Protein AF-A0A7V9KHE3-F1 (afdb_monomer_lite)

Secondary structure (DSSP, 8-state):
-HHHHHHHHHHHHHHHHHHHHHHHHHHHHHHHHHHHHTTTSPPPHHHHHHHHHHHHHHHHHHHHHHHHHS------SSPHHHHHHHHHHS-HHHHHHHHHHHHHHHHHHHHHHHHHHHHHHHHHHHHHHHHHHHHHHHHHGGGS--

pLDDT: mean 77.96, std 8.37, range [53.69, 90.38]

Sequence (146 aa):
MLDAQFHDIEVIDARSSTLFTIGSTILPVTAGLLTRSNGGQGVSTLATIALFLGFILYLLLAMFFVWSYRISKWDSRPDLTQWREVTVNRTTDELHRWLGDAYAEAYSNNEPILERKAGKVGAAVWCLAGEAACLTVAVIAPFWPT

Foldseek 3Di:
DVVVLVVLLVVLLVLLVVLLVCLVPLLVVLVVVQVVVCVPPDQPPLLVVLSVLLVVLNVLSVVLSVVLPPDDDQDDPDDPVVVVVDVVPDDPVVNVVVRVVRVVVSCVVCVVVSVVSVVSSVVSVVSSVSSVVSSVSSNCVVVDDD

Radius of gyration: 24.1 Å; chains: 1; bounding box: 50×23×76 Å

Structure (mmCIF, N/CA/C/O backbone):
data_AF-A0A7V9KHE3-F1
#
_entry.id   AF-A0A7V9KHE3-F1
#
loop_
_atom_site.group_PDB
_atom_site.id
_atom_site.type_symbol
_atom_site.label_atom_id
_atom_site.label_alt_id
_atom_site.label_comp_id
_atom_site.label_asym_id
_atom_site.label_entity_id
_atom_site.label_seq_id
_atom_site.pdbx_PDB_ins_code
_atom_site.Cartn_x
_atom_site.Cartn_y
_atom_site.Cartn_z
_atom_site.occupancy
_atom_site.B_iso_or_equiv
_atom_site.auth_seq_id
_atom_site.auth_comp_id
_atom_site.auth_asym_id
_atom_site.auth_atom_id
_atom_site.pdbx_PDB_model_num
ATOM 1 N N . MET A 1 1 ? 19.068 1.741 -14.637 1.00 60.50 1 MET A N 1
ATOM 2 C CA . MET A 1 1 ? 18.201 2.865 -14.202 1.00 60.50 1 MET A CA 1
ATOM 3 C C . MET A 1 1 ? 16.730 2.501 -14.348 1.00 60.50 1 MET A C 1
ATOM 5 O O . MET A 1 1 ? 16.028 2.573 -13.353 1.00 60.50 1 MET A O 1
ATOM 9 N N . LEU A 1 2 ? 16.281 2.013 -15.511 1.00 65.00 2 LEU A N 1
ATOM 10 C CA . LEU A 1 2 ? 14.918 1.483 -15.678 1.00 65.00 2 LEU A CA 1
ATOM 11 C C . LEU A 1 2 ? 14.643 0.251 -14.784 1.00 65.00 2 LEU A C 1
ATOM 13 O O . LEU A 1 2 ? 13.606 0.186 -14.138 1.00 65.00 2 LEU A O 1
ATOM 17 N N . ASP A 1 3 ? 15.614 -0.661 -14.647 1.00 68.19 3 ASP A N 1
ATOM 18 C CA . ASP A 1 3 ? 15.506 -1.816 -13.732 1.00 68.19 3 ASP A CA 1
ATOM 19 C C . ASP A 1 3 ? 15.292 -1.409 -12.267 1.00 68.19 3 ASP A C 1
ATOM 21 O O . ASP A 1 3 ? 14.591 -2.093 -11.529 1.00 68.19 3 ASP A O 1
ATOM 25 N N . ALA A 1 4 ? 15.858 -0.270 -11.847 1.00 71.25 4 ALA A N 1
ATOM 26 C CA . ALA A 1 4 ? 15.644 0.257 -10.502 1.00 71.25 4 ALA A CA 1
ATOM 27 C C . ALA A 1 4 ? 14.197 0.742 -10.324 1.00 71.25 4 ALA A C 1
ATOM 29 O O . ALA A 1 4 ? 13.590 0.452 -9.302 1.00 71.25 4 ALA A O 1
ATOM 30 N N . GLN A 1 5 ? 13.607 1.379 -11.345 1.00 67.81 5 GLN A N 1
ATOM 31 C CA . GLN A 1 5 ? 12.190 1.757 -11.317 1.00 67.81 5 GLN A CA 1
ATOM 32 C C . GLN A 1 5 ? 11.275 0.525 -11.258 1.00 67.81 5 GLN A C 1
ATOM 34 O O . GLN A 1 5 ? 10.307 0.528 -10.504 1.00 67.81 5 GLN A O 1
ATOM 39 N N . PHE A 1 6 ? 11.585 -0.545 -12.000 1.00 72.31 6 PHE A N 1
ATOM 40 C CA . PHE A 1 6 ? 10.833 -1.803 -11.906 1.00 72.31 6 PHE A CA 1
ATOM 41 C C . PHE A 1 6 ? 10.951 -2.446 -10.522 1.00 72.31 6 PHE A C 1
ATOM 43 O O . PHE A 1 6 ? 9.939 -2.859 -9.956 1.00 72.31 6 PHE A O 1
ATOM 50 N N . HIS A 1 7 ? 12.151 -2.459 -9.943 1.00 76.19 7 HIS A N 1
ATOM 51 C CA . HIS A 1 7 ? 12.354 -2.942 -8.581 1.00 76.19 7 HIS A CA 1
ATOM 52 C C . HIS A 1 7 ? 11.571 -2.113 -7.549 1.00 76.19 7 HIS A C 1
ATOM 54 O O . HIS A 1 7 ? 10.890 -2.672 -6.691 1.00 76.19 7 HIS A O 1
ATOM 60 N N . ASP A 1 8 ? 11.594 -0.784 -7.659 1.00 75.62 8 ASP A N 1
ATOM 61 C CA . ASP A 1 8 ? 10.846 0.102 -6.765 1.00 75.62 8 ASP A CA 1
ATOM 62 C C . ASP A 1 8 ? 9.333 -0.141 -6.860 1.00 75.62 8 ASP A C 1
ATOM 64 O O . ASP A 1 8 ? 8.636 -0.128 -5.844 1.00 75.62 8 ASP A O 1
ATOM 68 N N . ILE A 1 9 ? 8.812 -0.430 -8.056 1.00 75.62 9 ILE A N 1
ATOM 69 C CA . ILE A 1 9 ? 7.404 -0.799 -8.258 1.00 75.62 9 ILE A CA 1
ATOM 70 C C . ILE A 1 9 ? 7.062 -2.083 -7.499 1.00 75.62 9 ILE A C 1
ATOM 72 O O . ILE A 1 9 ? 6.059 -2.103 -6.781 1.00 75.62 9 ILE A O 1
ATOM 76 N N . GLU A 1 10 ? 7.884 -3.126 -7.630 1.00 79.31 10 GLU A N 1
ATOM 77 C CA . GLU A 1 10 ? 7.686 -4.396 -6.924 1.00 79.31 10 GLU A CA 1
ATOM 78 C C . GLU A 1 10 ? 7.716 -4.200 -5.405 1.00 79.31 10 GLU A C 1
ATOM 80 O O . GLU A 1 10 ? 6.859 -4.721 -4.689 1.00 79.31 10 GLU A O 1
ATOM 85 N N . VAL A 1 11 ? 8.654 -3.389 -4.904 1.00 81.88 11 VAL A N 1
ATOM 86 C CA . VAL A 1 11 ? 8.753 -3.057 -3.477 1.00 81.88 11 VAL A CA 1
ATOM 87 C C . VAL A 1 11 ? 7.512 -2.298 -2.999 1.00 81.88 11 VAL A C 1
ATOM 89 O O . VAL A 1 11 ? 6.984 -2.595 -1.923 1.00 81.88 11 VAL A O 1
ATOM 92 N N . ILE A 1 12 ? 7.018 -1.335 -3.779 1.00 79.06 12 ILE A N 1
ATOM 93 C CA . ILE A 1 12 ? 5.797 -0.576 -3.475 1.00 79.06 12 ILE A CA 1
ATOM 94 C C . ILE A 1 12 ? 4.578 -1.509 -3.436 1.00 79.06 12 ILE A C 1
ATOM 96 O O . ILE A 1 12 ? 3.773 -1.424 -2.503 1.00 79.06 12 ILE A O 1
ATOM 100 N N . ASP A 1 13 ? 4.456 -2.433 -4.391 1.00 80.50 13 ASP A N 1
ATOM 101 C CA . ASP A 1 13 ? 3.349 -3.391 -4.433 1.00 80.50 13 ASP A CA 1
ATOM 102 C C . ASP A 1 13 ? 3.407 -4.384 -3.271 1.00 80.50 13 ASP A C 1
ATOM 104 O O . ASP A 1 13 ? 2.399 -4.569 -2.580 1.00 80.50 13 ASP A O 1
ATOM 108 N N . ALA A 1 14 ? 4.586 -4.931 -2.968 1.00 81.44 14 ALA A N 1
ATOM 109 C CA . ALA A 1 14 ? 4.796 -5.815 -1.824 1.00 81.44 14 ALA A CA 1
ATOM 110 C C . ALA A 1 14 ? 4.452 -5.124 -0.494 1.00 81.44 14 ALA A C 1
ATOM 112 O O . ALA A 1 14 ? 3.764 -5.702 0.356 1.00 81.44 14 ALA A O 1
ATOM 113 N N . ARG A 1 15 ? 4.859 -3.858 -0.320 1.00 80.94 15 ARG A N 1
ATOM 114 C CA . ARG A 1 15 ? 4.496 -3.055 0.858 1.00 80.94 15 ARG A CA 1
ATOM 115 C C . ARG A 1 15 ? 2.993 -2.827 0.938 1.00 80.94 15 ARG A C 1
ATOM 117 O O . ARG A 1 15 ? 2.416 -3.045 1.999 1.00 80.94 15 ARG A O 1
ATOM 124 N N . SER A 1 16 ? 2.349 -2.447 -0.165 1.00 80.75 16 SER A N 1
ATOM 125 C CA . SER A 1 16 ? 0.898 -2.226 -0.189 1.00 80.75 16 SER A CA 1
ATOM 126 C C . SER A 1 16 ? 0.116 -3.494 0.184 1.00 80.75 16 SER A C 1
ATOM 128 O O . SER A 1 16 ? -0.796 -3.434 1.008 1.00 80.75 16 SER A O 1
ATOM 130 N N . SER A 1 17 ? 0.537 -4.655 -0.332 1.00 82.81 17 SER A N 1
ATOM 131 C CA . SER A 1 17 ? -0.051 -5.962 -0.022 1.00 82.81 17 SER A CA 1
ATOM 132 C C . SER A 1 17 ? 0.134 -6.337 1.446 1.00 82.81 17 SER A C 1
ATOM 134 O O . SER A 1 17 ? -0.790 -6.842 2.086 1.00 82.81 17 SER A O 1
ATOM 136 N N . THR A 1 18 ? 1.314 -6.061 2.003 1.00 84.62 18 THR A N 1
ATOM 137 C CA . THR A 1 18 ? 1.613 -6.322 3.417 1.00 84.62 18 THR A CA 1
ATOM 138 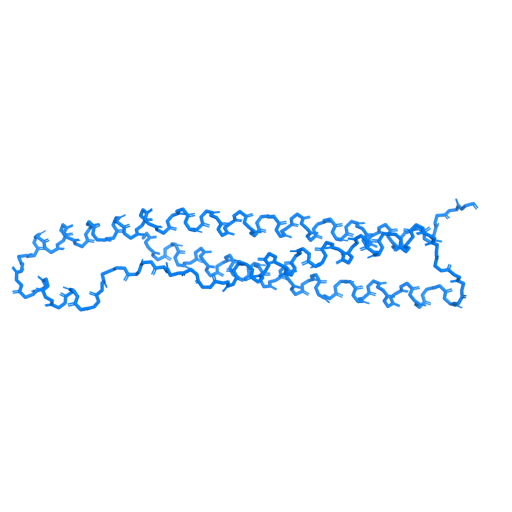C C . THR A 1 18 ? 0.730 -5.471 4.328 1.00 84.62 18 THR A C 1
ATOM 140 O O . THR A 1 18 ? 0.094 -6.003 5.235 1.00 84.62 18 THR A O 1
ATOM 143 N N . LEU A 1 19 ? 0.629 -4.164 4.059 1.00 81.88 19 LEU A N 1
ATOM 144 C CA . LEU A 1 19 ? -0.206 -3.242 4.837 1.00 81.88 19 LEU A CA 1
ATOM 145 C C . LEU A 1 19 ? -1.681 -3.650 4.796 1.00 81.88 19 LEU A C 1
ATOM 147 O O . LEU A 1 19 ? -2.335 -3.692 5.835 1.00 81.88 19 LEU A O 1
ATOM 151 N N . PHE A 1 20 ? -2.189 -4.007 3.613 1.00 83.25 20 PHE A N 1
ATOM 152 C CA . PHE A 1 20 ? -3.563 -4.476 3.459 1.00 83.25 20 PHE A CA 1
ATOM 153 C C . PHE A 1 20 ? -3.820 -5.776 4.232 1.00 83.25 20 PHE A C 1
ATOM 155 O O . PHE A 1 20 ? -4.832 -5.899 4.920 1.00 83.25 20 PHE A O 1
ATOM 162 N N . THR A 1 21 ? -2.880 -6.723 4.182 1.00 86.62 21 THR A N 1
ATOM 163 C CA . THR A 1 21 ? -2.974 -7.986 4.931 1.00 86.62 21 THR A CA 1
ATOM 164 C C . THR A 1 21 ? -3.057 -7.727 6.436 1.00 86.62 21 THR A C 1
ATOM 166 O O . THR A 1 21 ? -3.945 -8.270 7.097 1.00 86.62 21 THR A O 1
ATOM 169 N N . ILE A 1 22 ? -2.200 -6.849 6.968 1.00 84.75 22 ILE A N 1
ATOM 170 C CA . ILE A 1 22 ? -2.204 -6.462 8.387 1.00 84.75 22 ILE A CA 1
ATOM 171 C C . ILE A 1 22 ? -3.535 -5.797 8.768 1.00 84.75 22 ILE A C 1
ATOM 173 O O . ILE A 1 22 ? -4.178 -6.237 9.720 1.00 84.75 22 ILE A O 1
ATOM 177 N N . GLY A 1 23 ? -3.992 -4.798 8.004 1.00 80.88 23 GLY A N 1
ATOM 178 C CA . GLY A 1 23 ? -5.278 -4.128 8.252 1.00 80.88 23 GLY A CA 1
ATOM 179 C C . GLY A 1 23 ? -6.460 -5.107 8.233 1.00 80.88 23 GLY A C 1
ATOM 180 O O . GLY A 1 23 ? -7.304 -5.116 9.124 1.00 80.88 23 GLY A O 1
ATOM 181 N N . SER A 1 24 ? -6.471 -6.039 7.274 1.00 84.75 24 SER A N 1
ATOM 182 C CA . SER A 1 24 ? -7.535 -7.046 7.157 1.00 84.75 24 SER A CA 1
ATOM 183 C C . SER A 1 24 ? -7.595 -8.047 8.316 1.00 84.75 24 SER A C 1
ATOM 185 O O . SER A 1 24 ? -8.648 -8.633 8.554 1.00 84.75 24 SER A O 1
ATOM 187 N N . THR A 1 25 ? -6.493 -8.244 9.047 1.00 85.75 25 THR A N 1
ATOM 188 C CA . THR A 1 25 ? -6.435 -9.171 10.188 1.00 85.75 25 THR A CA 1
ATOM 189 C C . THR A 1 25 ? -6.643 -8.472 11.521 1.00 85.75 25 THR A C 1
ATOM 191 O O . THR A 1 25 ? -7.289 -9.041 12.401 1.00 85.75 25 THR A O 1
ATOM 194 N N . ILE A 1 26 ? -6.142 -7.247 11.688 1.00 85.81 26 ILE A N 1
ATOM 195 C CA . ILE A 1 26 ? -6.174 -6.566 12.984 1.00 85.81 26 ILE A CA 1
ATOM 196 C C . ILE A 1 26 ? -7.603 -6.199 13.406 1.00 85.81 26 ILE A C 1
ATOM 198 O O . ILE A 1 26 ? -7.980 -6.449 14.549 1.00 85.81 26 ILE A O 1
ATOM 202 N N . LEU A 1 27 ? -8.440 -5.719 12.480 1.00 83.00 27 LEU A N 1
ATOM 203 C CA . LEU A 1 27 ? -9.800 -5.277 12.793 1.00 83.00 27 LEU A CA 1
ATOM 204 C C . LEU A 1 27 ? -10.721 -6.429 13.250 1.00 83.00 27 LEU A C 1
ATOM 206 O O . LEU A 1 27 ? -11.321 -6.304 14.324 1.00 83.00 27 LEU A O 1
ATOM 210 N N . PRO A 1 28 ? -10.812 -7.579 12.544 1.00 83.62 28 PRO A N 1
ATOM 211 C CA . PRO A 1 28 ? -11.592 -8.725 13.017 1.00 83.62 28 PRO A CA 1
ATOM 212 C C . PRO A 1 28 ? -11.083 -9.293 14.343 1.00 83.62 28 PRO A C 1
ATOM 214 O O . PRO A 1 28 ? -11.885 -9.674 15.195 1.00 83.62 28 PRO A O 1
ATOM 217 N N . VAL A 1 29 ? -9.760 -9.332 14.539 1.00 84.56 29 VAL A N 1
ATOM 218 C CA . VAL A 1 29 ? -9.153 -9.815 15.786 1.00 84.56 29 VAL A CA 1
ATOM 219 C C . VAL A 1 29 ? -9.540 -8.910 16.952 1.00 84.56 29 VAL A C 1
ATOM 221 O O . VAL A 1 29 ? -9.993 -9.408 17.983 1.00 84.56 29 VAL A O 1
ATOM 224 N N . THR A 1 30 ? -9.442 -7.589 16.790 1.00 83.50 30 THR A N 1
ATOM 225 C CA . THR A 1 30 ? -9.846 -6.631 17.824 1.00 83.50 30 THR A CA 1
ATOM 226 C C . THR A 1 30 ? -11.344 -6.711 18.122 1.00 83.50 30 THR A C 1
ATOM 228 O O . THR A 1 30 ? -11.732 -6.749 19.290 1.00 83.50 30 THR A O 1
ATOM 231 N N . ALA A 1 31 ? -12.193 -6.804 17.095 1.00 81.81 31 ALA A N 1
ATOM 232 C CA . ALA A 1 31 ? -13.636 -6.962 17.277 1.00 81.81 31 ALA A CA 1
ATOM 233 C C . ALA A 1 31 ? -13.990 -8.273 18.007 1.00 81.81 31 ALA A C 1
ATOM 235 O O . ALA A 1 31 ? -14.828 -8.280 18.914 1.00 81.81 31 ALA A O 1
ATOM 236 N N . GLY A 1 32 ? -13.317 -9.378 17.667 1.00 82.12 32 GLY A N 1
ATOM 237 C CA . GLY A 1 32 ? -13.489 -10.669 18.334 1.00 82.12 32 GLY A CA 1
ATOM 238 C C . GLY A 1 32 ? -13.045 -10.643 19.799 1.00 82.12 32 GLY A C 1
ATOM 239 O O . GLY A 1 32 ? -13.752 -11.160 20.667 1.00 82.12 32 GLY A O 1
ATOM 240 N N . LEU A 1 33 ? -11.915 -9.991 20.095 1.00 82.25 33 LEU A N 1
ATOM 241 C CA . LEU A 1 33 ? -11.416 -9.808 21.461 1.00 82.25 33 LEU A CA 1
ATOM 242 C C . LEU A 1 33 ? -12.390 -8.999 22.321 1.00 82.25 33 LEU A C 1
ATOM 244 O O . LEU A 1 33 ? -12.713 -9.439 23.421 1.00 82.25 33 LEU A O 1
ATOM 248 N N . LEU A 1 34 ? -12.907 -7.879 21.808 1.00 79.44 34 LEU A N 1
ATOM 249 C CA . LEU A 1 34 ? -13.880 -7.038 22.517 1.00 79.44 34 LEU A CA 1
ATOM 250 C C . LEU A 1 34 ? -15.207 -7.759 22.769 1.00 79.44 34 LEU A C 1
ATOM 252 O O . LEU A 1 34 ? -15.786 -7.657 23.851 1.00 79.44 34 LEU A O 1
ATOM 256 N N . THR A 1 35 ? -15.673 -8.535 21.789 1.00 78.75 35 THR A N 1
ATOM 257 C CA . THR A 1 35 ? -16.888 -9.348 21.937 1.00 78.75 35 THR A CA 1
ATOM 258 C C . THR A 1 35 ? -16.726 -10.382 23.054 1.00 78.75 35 THR A C 1
ATOM 260 O O . THR A 1 35 ? -17.644 -10.600 23.842 1.00 78.75 35 THR A O 1
ATOM 263 N N . ARG A 1 36 ? -15.540 -10.997 23.160 1.00 77.62 36 ARG A N 1
ATOM 264 C CA . ARG A 1 36 ? -15.238 -11.993 24.194 1.00 77.62 36 ARG A CA 1
ATOM 265 C C . ARG A 1 36 ? -14.990 -11.366 25.568 1.00 77.62 36 ARG A C 1
ATOM 267 O O . ARG A 1 36 ? -15.434 -11.939 26.558 1.00 77.62 36 ARG A O 1
ATOM 274 N N . SER A 1 37 ? -14.288 -10.231 25.641 1.00 72.31 37 SER A N 1
ATOM 275 C CA . SER A 1 37 ? -13.940 -9.578 26.912 1.00 72.31 37 SER A CA 1
ATOM 276 C C . SER A 1 37 ? -15.159 -9.018 27.627 1.00 72.31 37 SER A C 1
ATOM 278 O O . SER A 1 37 ? -15.224 -9.070 28.850 1.00 72.31 37 SER A O 1
ATOM 280 N N . ASN A 1 38 ? -16.136 -8.513 26.874 1.00 66.88 38 ASN A N 1
ATOM 281 C CA . ASN A 1 38 ? -17.275 -7.825 27.465 1.00 66.88 38 ASN A CA 1
ATOM 282 C C . ASN A 1 38 ? -18.368 -8.772 27.970 1.00 66.88 38 ASN A C 1
ATOM 284 O O . ASN A 1 38 ? -19.257 -8.314 28.674 1.00 66.88 38 ASN A O 1
ATOM 288 N N . GLY A 1 39 ? -18.320 -10.079 27.673 1.00 57.28 39 GLY A N 1
ATOM 289 C CA . GLY A 1 39 ? -19.130 -11.098 28.364 1.00 57.28 39 GLY A CA 1
ATOM 290 C C . GLY A 1 39 ? -20.648 -10.838 28.429 1.00 57.28 39 GLY A C 1
ATOM 291 O O . GLY A 1 39 ? -21.307 -11.360 29.323 1.00 57.28 39 GLY A O 1
ATOM 292 N N . GLY A 1 40 ? -21.203 -10.016 27.529 1.00 56.44 40 GLY A N 1
ATOM 293 C CA . GLY A 1 40 ? -22.609 -9.587 27.544 1.00 56.44 40 GLY A CA 1
ATOM 294 C C . GLY A 1 40 ? -22.905 -8.261 28.268 1.00 56.44 40 GLY A C 1
ATOM 295 O O . GLY A 1 40 ? -24.032 -7.779 28.183 1.00 56.44 40 GLY A O 1
ATOM 296 N N . GLN A 1 41 ? -21.928 -7.631 28.927 1.00 56.41 41 GLN A N 1
ATOM 297 C CA . GLN A 1 41 ? -22.012 -6.224 29.329 1.00 56.41 41 GLN A CA 1
ATOM 298 C C . GLN A 1 41 ? -21.834 -5.344 28.084 1.00 56.41 41 GLN A C 1
ATOM 300 O O . GLN A 1 41 ? -20.987 -5.611 27.233 1.00 56.41 41 GLN A O 1
ATOM 305 N N . GLY A 1 42 ? -22.689 -4.333 27.923 1.00 60.28 42 GLY A N 1
ATOM 306 C CA . GLY A 1 42 ? -22.695 -3.482 26.732 1.00 60.28 42 GLY A CA 1
ATOM 307 C C . GLY A 1 42 ? -21.320 -2.867 26.454 1.00 60.28 42 GLY A C 1
ATOM 308 O O . GLY A 1 42 ? -20.636 -2.406 27.364 1.00 60.28 42 GLY A O 1
ATOM 309 N N . VAL A 1 43 ? -20.914 -2.858 25.183 1.00 68.81 43 VAL A N 1
ATOM 310 C CA . VAL A 1 43 ? -19.691 -2.180 24.736 1.00 68.81 43 VAL A CA 1
ATOM 311 C C . VAL A 1 43 ? -19.822 -0.685 25.054 1.00 68.81 43 VAL A C 1
ATOM 313 O O . VAL A 1 43 ? -20.812 -0.062 24.669 1.00 68.81 43 VAL A O 1
ATOM 316 N N . SER A 1 44 ? -18.832 -0.109 25.748 1.00 75.25 44 SER A N 1
ATOM 317 C CA . SER A 1 44 ? -18.785 1.334 26.030 1.00 75.25 44 SER A CA 1
ATOM 318 C C . SER A 1 44 ? -18.968 2.146 24.743 1.00 75.25 44 SER A C 1
ATOM 320 O O . SER A 1 44 ? -18.370 1.824 23.714 1.00 75.25 44 SER A O 1
ATOM 322 N N . THR A 1 45 ? -19.753 3.227 24.793 1.00 80.75 45 THR A N 1
ATOM 323 C CA . THR A 1 45 ? -20.010 4.105 23.636 1.00 80.75 45 THR A CA 1
ATOM 324 C C . THR A 1 45 ? -18.708 4.573 22.978 1.00 80.75 45 THR A C 1
ATOM 326 O O . THR A 1 45 ? -18.620 4.620 21.753 1.00 80.75 45 THR A O 1
ATOM 329 N N . LEU A 1 46 ? -17.665 4.836 23.776 1.00 79.62 46 LEU A N 1
ATOM 330 C CA . LEU A 1 46 ? -16.328 5.196 23.292 1.00 79.62 46 LEU A CA 1
ATOM 331 C C . LEU A 1 46 ? -15.686 4.087 22.448 1.00 79.62 46 LEU A C 1
ATOM 333 O O . LEU A 1 46 ? -15.145 4.370 21.381 1.00 79.62 46 LEU A O 1
ATOM 337 N N . ALA A 1 47 ? -15.779 2.830 22.889 1.00 80.31 47 ALA A N 1
ATOM 338 C CA . ALA A 1 47 ? -15.236 1.691 22.153 1.00 80.31 47 ALA A CA 1
ATOM 339 C C . ALA A 1 47 ? -15.981 1.466 20.827 1.00 80.31 47 ALA A C 1
ATOM 341 O O . ALA A 1 47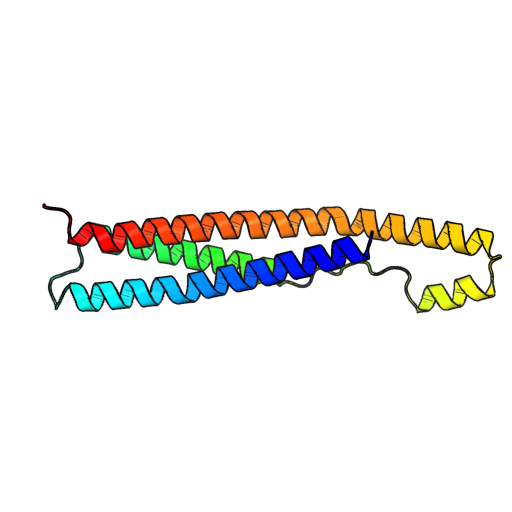 ? -15.351 1.182 19.811 1.00 80.31 47 ALA A O 1
ATOM 342 N N . THR A 1 48 ? -17.300 1.679 20.801 1.00 82.19 48 THR A N 1
ATOM 343 C CA . THR A 1 48 ? -18.108 1.599 19.572 1.00 82.19 48 THR A CA 1
ATOM 344 C C . THR A 1 48 ? -17.725 2.682 18.561 1.00 82.19 48 THR A C 1
ATOM 346 O O . THR A 1 48 ? -17.545 2.380 17.382 1.00 82.19 48 THR A O 1
ATOM 349 N N . ILE A 1 49 ? -17.549 3.934 19.007 1.00 86.19 49 ILE A N 1
ATOM 350 C CA . ILE A 1 49 ? -17.107 5.037 18.134 1.00 86.19 49 ILE A CA 1
ATOM 351 C C . ILE A 1 49 ? -15.703 4.755 17.586 1.00 86.19 49 ILE A C 1
ATOM 353 O O . ILE A 1 49 ? -15.465 4.925 16.391 1.00 86.19 49 ILE A O 1
ATOM 357 N N . ALA A 1 50 ? -14.787 4.289 18.437 1.00 85.62 50 ALA A N 1
ATOM 358 C CA . ALA A 1 50 ? -13.420 3.970 18.040 1.00 85.62 50 ALA A CA 1
ATOM 359 C C . ALA A 1 50 ? -13.358 2.808 17.030 1.00 85.62 50 ALA A C 1
ATOM 361 O O . ALA A 1 50 ? -12.636 2.901 16.038 1.00 85.62 50 ALA A O 1
ATOM 362 N N . LEU A 1 51 ? -14.163 1.754 17.220 1.00 84.81 51 LEU A N 1
ATOM 363 C CA . LEU A 1 51 ? -14.305 0.663 16.248 1.00 84.81 51 LEU A CA 1
ATOM 364 C C . LEU A 1 51 ? -14.859 1.153 14.909 1.00 84.81 51 LEU A C 1
ATOM 366 O O . LEU A 1 51 ? -14.347 0.775 13.857 1.00 84.81 51 LEU A O 1
ATOM 370 N N . PHE A 1 52 ? -15.886 2.003 14.938 1.00 87.25 52 PHE A N 1
ATOM 371 C CA . PHE A 1 52 ? -16.474 2.559 13.723 1.00 87.25 52 PHE A CA 1
ATOM 372 C C . PHE A 1 52 ? -15.472 3.430 12.953 1.00 87.25 52 PHE A C 1
ATOM 374 O O . PHE A 1 52 ? -15.355 3.313 11.734 1.00 87.25 52 PHE A O 1
ATOM 381 N N . LEU A 1 53 ? -14.694 4.255 13.659 1.00 88.06 53 LEU A N 1
ATOM 382 C CA . LEU A 1 53 ? -13.643 5.066 13.047 1.00 88.06 53 LEU A CA 1
ATOM 383 C C . LEU A 1 53 ? -12.514 4.196 12.470 1.00 88.06 53 LEU A C 1
ATOM 385 O O . LEU A 1 53 ? -12.065 4.445 11.352 1.00 88.06 53 LEU A O 1
ATOM 389 N N . GLY A 1 54 ? -12.113 3.137 13.183 1.00 85.50 54 GLY A N 1
ATOM 390 C CA . GLY A 1 54 ? -11.173 2.133 12.679 1.00 85.50 54 GLY A CA 1
ATOM 391 C C . GLY A 1 54 ? -11.676 1.456 11.401 1.00 85.50 54 GLY A C 1
ATOM 392 O O . GLY A 1 54 ? -10.931 1.336 10.434 1.00 85.50 54 GLY A O 1
ATOM 393 N N . PHE A 1 55 ? -12.966 1.118 11.339 1.00 87.06 55 PHE A N 1
ATOM 394 C CA . PHE A 1 55 ? -13.593 0.562 10.138 1.00 87.06 55 PHE A CA 1
ATOM 395 C C . PHE A 1 55 ? -13.584 1.528 8.947 1.00 87.06 55 PHE A C 1
ATOM 397 O O . PHE A 1 55 ? -13.298 1.117 7.823 1.00 87.06 55 PHE A O 1
ATOM 404 N N . ILE A 1 56 ? -13.830 2.822 9.169 1.00 90.38 56 ILE A N 1
ATOM 405 C CA . ILE A 1 56 ? -13.705 3.835 8.108 1.00 90.38 56 ILE A CA 1
ATOM 406 C C . ILE A 1 56 ? -12.262 3.899 7.586 1.00 90.38 56 ILE A C 1
ATOM 408 O O . ILE A 1 56 ? -12.049 3.953 6.374 1.00 90.38 56 ILE A O 1
ATOM 412 N N . LEU A 1 57 ? -11.268 3.865 8.477 1.00 88.00 57 LEU A N 1
ATOM 413 C CA . LEU A 1 57 ? -9.854 3.880 8.089 1.00 88.00 57 LEU A CA 1
ATOM 414 C C . LEU A 1 57 ? -9.453 2.619 7.319 1.00 88.00 57 LEU A C 1
ATOM 416 O O . LEU A 1 57 ? -8.731 2.729 6.329 1.00 88.00 57 LEU A O 1
ATOM 420 N N . TYR A 1 58 ? -9.991 1.458 7.695 1.00 84.62 58 TYR A N 1
ATOM 421 C CA . TYR A 1 58 ? -9.843 0.220 6.934 1.00 84.62 58 TYR A CA 1
ATOM 422 C C . TYR A 1 58 ? -10.417 0.343 5.512 1.00 84.62 58 TYR A C 1
ATOM 424 O O . TYR A 1 58 ? -9.768 -0.045 4.539 1.00 84.62 58 TYR A O 1
ATOM 432 N N . LEU A 1 59 ? -11.608 0.932 5.349 1.00 88.75 59 LEU A N 1
ATOM 433 C CA . LEU A 1 59 ? -12.187 1.164 4.019 1.00 88.75 59 LEU A CA 1
ATOM 434 C C . LEU A 1 59 ? -11.323 2.107 3.171 1.00 88.75 59 LEU A C 1
ATOM 436 O O . LEU A 1 59 ? -11.138 1.864 1.976 1.00 88.75 59 LEU A O 1
ATOM 440 N N . LEU A 1 60 ? -10.758 3.154 3.778 1.00 87.81 60 LEU A N 1
ATOM 441 C CA . LEU A 1 60 ? -9.813 4.047 3.102 1.00 87.81 60 LEU A CA 1
ATOM 442 C C . LEU A 1 60 ? -8.529 3.308 2.699 1.00 87.81 60 LEU A C 1
ATOM 444 O O . LEU A 1 60 ? -8.075 3.455 1.564 1.00 87.81 60 LEU A O 1
ATOM 448 N N . LEU A 1 61 ? -7.978 2.464 3.578 1.00 85.31 61 LEU A N 1
ATOM 449 C CA . LEU A 1 61 ? -6.832 1.601 3.279 1.00 85.31 61 LEU A CA 1
ATOM 450 C C . LEU A 1 61 ? -7.124 0.691 2.074 1.00 85.31 61 LEU A C 1
ATOM 452 O O . LEU A 1 61 ? -6.325 0.626 1.138 1.00 85.31 61 LEU A O 1
ATOM 456 N N . ALA A 1 62 ? -8.288 0.036 2.062 1.00 84.81 62 ALA A N 1
ATOM 457 C CA . ALA A 1 62 ? -8.730 -0.824 0.966 1.00 84.81 62 ALA A CA 1
ATOM 458 C C . ALA A 1 62 ? -8.871 -0.046 -0.354 1.00 84.81 62 ALA A C 1
ATOM 460 O O . ALA A 1 62 ? -8.443 -0.511 -1.411 1.00 84.81 62 ALA A O 1
ATOM 461 N N . MET A 1 63 ? -9.415 1.170 -0.297 1.00 86.00 63 MET A N 1
ATOM 462 C CA . MET A 1 63 ? -9.534 2.054 -1.455 1.00 86.00 63 MET A CA 1
ATOM 463 C C . MET A 1 63 ? -8.162 2.446 -2.020 1.00 86.00 63 MET A C 1
ATOM 465 O O . MET A 1 63 ? -7.951 2.356 -3.233 1.00 86.00 63 MET A O 1
ATOM 469 N N . PHE A 1 64 ? -7.205 2.820 -1.163 1.00 81.56 64 PHE A N 1
ATOM 470 C CA . PHE A 1 64 ? -5.835 3.115 -1.591 1.00 81.56 64 PHE A CA 1
ATOM 471 C C . PHE A 1 64 ? -5.134 1.892 -2.180 1.00 81.56 64 PHE A C 1
ATOM 473 O O . PHE A 1 64 ? -4.428 2.028 -3.180 1.00 81.56 64 PHE A O 1
ATOM 480 N N . PHE A 1 65 ? -5.368 0.705 -1.621 1.00 79.62 65 PHE A N 1
ATOM 481 C CA . PHE A 1 65 ? -4.839 -0.547 -2.153 1.00 79.62 65 PHE A CA 1
ATOM 482 C C . PHE A 1 65 ? -5.341 -0.815 -3.579 1.00 79.62 65 PHE A C 1
ATOM 484 O O . PHE A 1 65 ? -4.536 -0.983 -4.497 1.00 79.62 65 PHE A O 1
ATOM 491 N N . VAL A 1 66 ? -6.657 -0.739 -3.807 1.00 80.88 66 VAL A N 1
ATOM 492 C CA . VAL A 1 66 ? -7.256 -0.894 -5.148 1.00 80.88 66 VAL A CA 1
ATOM 493 C C . VAL A 1 66 ? -6.700 0.145 -6.125 1.00 80.88 66 VAL A C 1
ATOM 495 O O . VAL A 1 66 ? -6.397 -0.159 -7.280 1.00 80.88 66 VAL A O 1
ATOM 498 N N . TRP A 1 67 ? -6.520 1.384 -5.672 1.00 77.50 67 TRP A N 1
ATOM 499 C CA . TRP A 1 67 ? -5.946 2.456 -6.483 1.00 77.50 67 TRP A CA 1
ATOM 500 C C . TRP A 1 67 ? -4.442 2.342 -6.737 1.00 77.50 67 TRP A C 1
ATOM 502 O O . TRP A 1 67 ? -3.963 2.989 -7.675 1.00 77.50 67 TRP A O 1
ATOM 512 N N . SER A 1 68 ? -3.710 1.590 -5.916 1.00 71.12 68 SER A N 1
ATOM 513 C CA . SER A 1 68 ? -2.301 1.247 -6.137 1.00 71.12 68 SER A CA 1
ATOM 514 C C . SER A 1 68 ? -2.169 0.124 -7.165 1.00 71.12 68 SER A C 1
ATOM 516 O O . SER A 1 68 ? -1.304 0.190 -8.034 1.00 71.12 68 SER A O 1
ATOM 518 N N . TYR A 1 69 ? -3.072 -0.861 -7.112 1.00 68.88 69 TYR A N 1
ATOM 519 C CA . TYR A 1 69 ? -3.081 -2.025 -8.005 1.00 68.88 69 TYR A CA 1
ATOM 520 C C . TYR A 1 69 ? -3.629 -1.748 -9.407 1.00 68.88 69 TYR A C 1
ATOM 522 O O . TYR A 1 69 ? -3.441 -2.551 -10.322 1.00 68.88 69 TYR A O 1
ATOM 530 N N . ARG A 1 70 ? -4.337 -0.631 -9.603 1.00 70.62 70 ARG A N 1
ATOM 531 C CA . ARG A 1 70 ? -4.874 -0.275 -10.917 1.00 70.62 70 ARG A CA 1
ATOM 532 C C . ARG A 1 70 ? -3.708 -0.064 -11.890 1.00 70.62 70 ARG A C 1
ATOM 534 O O . ARG A 1 70 ? -2.959 0.897 -11.748 1.00 70.62 70 ARG A O 1
ATOM 541 N N . ILE A 1 71 ? -3.585 -0.972 -12.862 1.00 55.56 71 ILE A N 1
ATOM 542 C CA . ILE A 1 71 ? -2.513 -1.021 -13.866 1.00 55.56 71 ILE A CA 1
ATOM 543 C C . ILE A 1 71 ? -2.399 0.342 -14.563 1.00 55.56 71 ILE A C 1
ATOM 545 O O . ILE A 1 71 ? -3.207 0.680 -15.431 1.00 55.56 71 ILE A O 1
ATOM 549 N N . SER A 1 72 ? -1.395 1.130 -14.179 1.00 58.00 72 SER A N 1
ATOM 550 C CA . SER A 1 72 ? -0.894 2.215 -15.020 1.00 58.00 72 SER A CA 1
ATOM 551 C C . SER A 1 72 ? -0.077 1.576 -16.132 1.00 58.00 72 SER A C 1
ATOM 553 O O . SER A 1 72 ? 0.758 0.716 -15.867 1.00 58.00 72 SER A O 1
ATOM 555 N N . LYS A 1 73 ? -0.331 1.963 -17.383 1.00 58.34 73 LYS A N 1
ATOM 556 C CA . LYS A 1 73 ? 0.538 1.578 -18.497 1.00 58.34 73 LYS A CA 1
ATOM 557 C C . LYS A 1 73 ? 1.918 2.186 -18.240 1.00 58.34 73 LYS A C 1
ATOM 559 O O . LYS A 1 73 ? 2.043 3.406 -18.258 1.00 58.34 73 LYS A O 1
ATOM 564 N N . TRP A 1 74 ? 2.899 1.339 -17.957 1.00 63.16 74 TRP A N 1
ATOM 565 C CA . TRP A 1 74 ? 4.302 1.724 -17.843 1.00 63.16 74 TRP A CA 1
ATOM 566 C C . TRP A 1 74 ? 4.924 1.711 -19.232 1.00 63.16 74 TRP A C 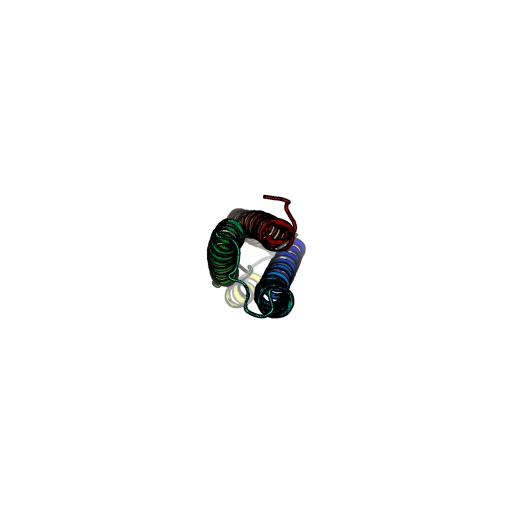1
ATOM 568 O O . TRP A 1 74 ? 4.657 0.790 -20.008 1.00 63.16 74 TRP A O 1
ATOM 578 N N . ASP A 1 75 ? 5.720 2.725 -19.557 1.00 66.81 75 ASP A N 1
ATOM 579 C CA . ASP A 1 75 ? 6.434 2.745 -20.829 1.00 66.81 75 ASP A CA 1
ATOM 580 C C . ASP A 1 75 ? 7.682 1.866 -20.692 1.00 66.81 75 ASP A C 1
ATOM 582 O O . ASP A 1 75 ? 8.636 2.212 -19.990 1.00 66.81 75 ASP A O 1
ATOM 586 N N . SER A 1 76 ? 7.646 0.682 -21.304 1.00 61.97 76 SER A N 1
ATOM 587 C CA . SER A 1 76 ? 8.776 -0.242 -21.380 1.00 61.97 76 SER A CA 1
ATOM 588 C C . SER A 1 76 ? 9.415 -0.111 -22.760 1.00 61.97 76 SER A C 1
ATOM 590 O O . SER A 1 76 ? 9.126 -0.894 -23.666 1.00 61.97 76 SER A O 1
ATOM 592 N N . ARG A 1 77 ? 10.242 0.922 -22.944 1.00 67.62 77 ARG A N 1
ATOM 593 C CA . ARG A 1 77 ? 11.035 1.086 -24.167 1.00 67.62 77 ARG A CA 1
ATOM 594 C C . ARG A 1 77 ? 12.369 0.341 -24.070 1.00 67.62 77 ARG A C 1
ATOM 596 O O . ARG A 1 77 ? 12.907 0.207 -22.970 1.00 67.62 77 ARG A O 1
ATOM 603 N N . PRO A 1 78 ? 12.937 -0.077 -25.212 1.00 62.53 78 PRO A N 1
ATOM 604 C CA . PRO A 1 78 ? 12.380 0.034 -26.566 1.00 62.53 78 PRO A CA 1
ATOM 605 C C . PRO A 1 78 ? 11.297 -1.016 -26.859 1.00 62.53 78 PRO A C 1
ATOM 607 O O . PRO A 1 78 ? 11.395 -2.163 -26.430 1.00 62.53 78 PRO A O 1
ATOM 610 N N . ASP A 1 79 ? 10.283 -0.632 -27.640 1.00 68.69 79 ASP A N 1
ATOM 611 C CA . ASP A 1 79 ? 9.332 -1.585 -28.223 1.00 68.69 79 ASP A CA 1
ATOM 612 C C . ASP A 1 79 ? 10.104 -2.562 -29.127 1.00 68.69 79 ASP A C 1
ATOM 614 O O . ASP A 1 79 ? 10.870 -2.141 -30.000 1.00 68.69 79 ASP A O 1
ATOM 618 N N . LEU A 1 80 ? 9.906 -3.869 -28.931 1.00 66.94 80 LEU A N 1
ATOM 619 C CA . LEU A 1 80 ? 10.541 -4.933 -29.721 1.00 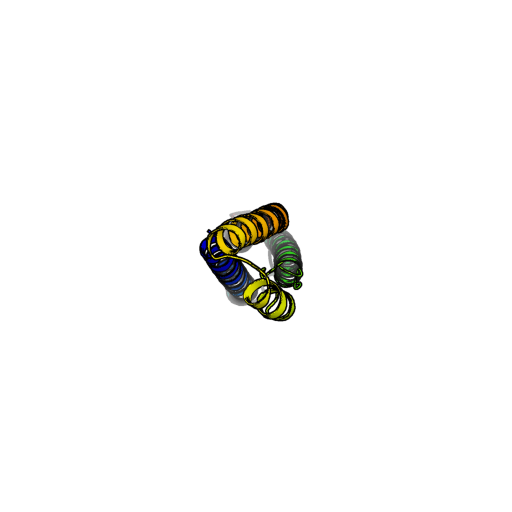66.94 80 LEU A CA 1
ATOM 620 C C . LEU A 1 80 ? 10.306 -4.760 -31.229 1.00 66.94 80 LEU A C 1
ATOM 622 O O . LEU A 1 80 ? 11.149 -5.144 -32.044 1.00 66.94 80 LEU A O 1
ATOM 626 N N . THR A 1 81 ? 9.181 -4.151 -31.596 1.00 69.19 81 THR A N 1
ATOM 627 C CA . THR A 1 81 ? 8.811 -3.853 -32.980 1.00 69.19 81 THR A CA 1
ATOM 628 C C . THR A 1 81 ? 9.705 -2.758 -33.570 1.00 69.19 81 THR A C 1
ATOM 630 O O . THR A 1 81 ? 10.231 -2.919 -34.670 1.00 69.19 81 THR A O 1
ATOM 633 N N . GLN A 1 82 ? 9.971 -1.696 -32.802 1.00 69.56 82 GLN A N 1
ATOM 634 C CA . GLN A 1 82 ? 10.879 -0.608 -33.190 1.00 69.56 82 GLN A CA 1
ATOM 635 C C . GLN A 1 82 ? 12.346 -1.048 -33.141 1.00 69.56 82 GLN A C 1
ATOM 637 O O . GLN A 1 82 ? 13.146 -0.655 -33.986 1.00 69.56 82 GLN A O 1
ATOM 642 N N . TRP A 1 83 ? 12.703 -1.918 -32.193 1.00 68.94 83 TRP A N 1
ATOM 643 C CA . TRP A 1 83 ? 14.057 -2.453 -32.060 1.00 68.94 83 TRP A CA 1
ATOM 644 C C . TRP A 1 83 ? 14.523 -3.158 -33.339 1.00 68.94 83 TRP A C 1
ATOM 646 O O . TRP A 1 83 ? 15.630 -2.919 -33.825 1.00 68.94 83 TRP A O 1
ATOM 656 N N . ARG A 1 84 ? 13.657 -3.988 -33.935 1.00 71.12 84 ARG A N 1
ATOM 657 C CA . ARG A 1 84 ? 13.958 -4.704 -35.184 1.00 71.12 84 ARG A CA 1
ATOM 658 C C . ARG A 1 84 ? 14.171 -3.753 -36.368 1.00 71.12 84 ARG A C 1
ATOM 660 O O . ARG A 1 84 ? 15.026 -4.013 -37.204 1.00 71.12 84 ARG A O 1
ATOM 667 N N . GLU A 1 85 ? 13.413 -2.667 -36.446 1.00 72.50 85 GLU A N 1
ATOM 668 C CA . GLU A 1 85 ? 13.507 -1.699 -37.546 1.00 72.50 85 GLU A CA 1
ATOM 669 C C . GLU A 1 85 ? 14.755 -0.807 -37.440 1.00 72.50 85 GLU A C 1
ATOM 671 O O . GLU A 1 85 ? 15.393 -0.477 -38.442 1.00 72.50 85 GLU A O 1
ATOM 676 N N . VAL A 1 86 ? 15.145 -0.456 -36.214 1.00 69.25 86 VAL A N 1
ATOM 677 C CA . VAL A 1 86 ? 16.278 0.437 -35.942 1.00 69.25 86 VAL A CA 1
ATOM 678 C C . VAL A 1 86 ? 17.621 -0.291 -36.057 1.00 69.25 86 VAL A C 1
ATOM 680 O O . VAL A 1 86 ? 18.592 0.287 -36.541 1.00 69.25 86 VAL A O 1
ATOM 683 N N . THR A 1 87 ? 17.676 -1.569 -35.674 1.00 69.25 87 THR A N 1
ATOM 684 C CA . THR A 1 87 ? 18.900 -2.396 -35.726 1.00 69.25 87 THR A CA 1
ATOM 685 C C . THR A 1 87 ? 19.357 -2.753 -37.140 1.00 69.25 87 THR A C 1
ATOM 687 O O . THR A 1 87 ? 20.542 -2.991 -37.348 1.00 69.25 87 THR A O 1
ATOM 690 N N . VAL A 1 88 ? 18.450 -2.760 -38.121 1.00 73.88 88 VAL A N 1
ATOM 691 C CA . VAL A 1 88 ? 18.778 -3.047 -39.531 1.00 73.88 88 VAL A CA 1
ATOM 692 C C . VAL A 1 88 ? 19.309 -1.808 -40.266 1.00 73.88 88 VAL A C 1
ATOM 694 O O . VAL A 1 88 ? 20.056 -1.943 -41.231 1.00 73.88 88 VAL A O 1
ATOM 697 N N . ASN A 1 89 ? 18.955 -0.604 -39.806 1.00 72.62 89 ASN A N 1
ATOM 698 C CA . ASN A 1 89 ? 19.124 0.636 -40.571 1.00 72.62 89 ASN A CA 1
ATOM 699 C C . ASN A 1 89 ? 20.114 1.644 -39.966 1.00 72.62 89 ASN A C 1
ATOM 701 O O . ASN A 1 89 ? 20.278 2.726 -40.526 1.00 72.62 89 ASN A O 1
ATOM 705 N N . ARG A 1 90 ? 20.746 1.344 -38.823 1.00 77.38 90 ARG A N 1
ATOM 706 C CA . ARG A 1 90 ? 21.620 2.294 -38.114 1.00 77.38 90 ARG A CA 1
ATOM 707 C C . ARG A 1 90 ? 23.001 1.731 -37.837 1.00 77.38 90 ARG A C 1
ATOM 709 O O . ARG A 1 90 ? 23.172 0.535 -37.614 1.00 77.38 90 ARG A O 1
ATOM 716 N N . THR A 1 91 ? 23.985 2.621 -37.813 1.00 81.81 91 THR A N 1
ATOM 717 C CA . THR A 1 91 ? 25.337 2.291 -37.355 1.00 81.81 91 THR A CA 1
ATOM 718 C C . THR A 1 91 ? 25.364 2.071 -35.840 1.00 81.81 91 THR A C 1
ATOM 720 O O . THR A 1 91 ? 24.476 2.520 -35.110 1.00 81.81 91 THR A O 1
ATOM 723 N N . THR A 1 92 ? 26.398 1.391 -35.339 1.00 78.88 92 THR A N 1
ATOM 724 C CA . THR A 1 92 ? 26.545 1.074 -33.909 1.00 78.88 92 THR A CA 1
ATOM 725 C C . THR A 1 92 ? 26.469 2.316 -33.014 1.00 78.88 92 THR A C 1
ATOM 727 O O . THR A 1 92 ? 25.830 2.267 -31.965 1.00 78.88 92 THR A O 1
ATOM 730 N N . ASP A 1 93 ? 27.056 3.442 -33.423 1.00 80.06 93 ASP A N 1
ATOM 731 C CA . ASP A 1 93 ? 27.048 4.681 -32.631 1.00 80.06 93 ASP A CA 1
ATOM 732 C C . ASP A 1 93 ? 25.670 5.364 -32.617 1.00 80.06 93 ASP A C 1
ATOM 734 O O . ASP A 1 93 ? 25.226 5.885 -31.590 1.00 80.06 93 ASP A O 1
ATOM 738 N N . GLU A 1 94 ? 24.949 5.326 -33.738 1.00 79.44 94 GLU A N 1
ATOM 739 C CA . GLU A 1 94 ? 23.580 5.848 -33.846 1.00 79.44 94 GLU A CA 1
ATOM 740 C C . GLU A 1 94 ? 22.579 4.998 -33.061 1.00 79.44 94 GLU A C 1
ATOM 742 O O . GLU A 1 94 ? 21.614 5.530 -32.505 1.00 79.44 94 GLU A O 1
ATOM 747 N N . LEU A 1 95 ? 22.817 3.686 -32.989 1.00 80.06 95 LEU A N 1
ATOM 748 C CA . LEU A 1 95 ? 22.030 2.764 -32.180 1.00 80.06 95 LEU A CA 1
ATOM 749 C C . LEU A 1 95 ? 22.210 3.052 -30.684 1.00 80.06 95 LEU A C 1
ATOM 751 O O . LEU A 1 95 ? 21.220 3.103 -29.959 1.00 80.06 95 LEU A O 1
ATOM 755 N N . HIS A 1 96 ? 23.444 3.305 -30.230 1.00 78.81 96 HIS A N 1
ATOM 756 C CA . HIS A 1 96 ? 23.715 3.657 -28.832 1.00 78.81 96 HIS A CA 1
ATOM 757 C C . HIS A 1 96 ? 23.046 4.969 -28.421 1.00 78.81 96 HIS A C 1
ATOM 759 O O . HIS A 1 96 ? 22.429 5.025 -27.358 1.00 78.81 96 HIS A O 1
ATOM 765 N N . ARG A 1 97 ? 23.127 6.014 -29.259 1.00 82.12 97 ARG A N 1
ATOM 766 C CA . ARG A 1 97 ? 22.457 7.295 -28.975 1.00 82.12 97 ARG A CA 1
ATOM 767 C C . ARG A 1 97 ? 20.945 7.135 -28.913 1.00 82.12 97 ARG A C 1
ATOM 769 O O . ARG A 1 97 ? 20.332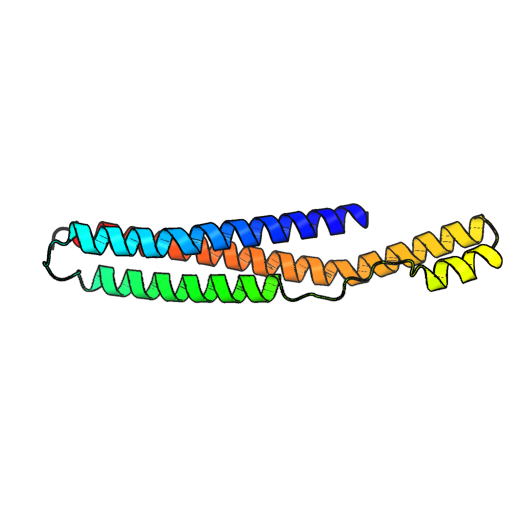 7.542 -27.937 1.00 82.12 97 ARG A O 1
ATOM 776 N N . TRP A 1 98 ? 20.363 6.467 -29.905 1.00 83.25 98 TRP A N 1
ATOM 777 C CA . TRP A 1 98 ? 18.922 6.237 -29.940 1.00 83.25 98 TRP A CA 1
ATOM 778 C C . TRP A 1 98 ? 18.419 5.417 -28.757 1.00 83.25 98 TRP A C 1
ATOM 780 O O . TRP A 1 98 ? 17.368 5.721 -28.204 1.00 83.25 98 TRP A O 1
ATOM 790 N N . LEU A 1 99 ? 19.173 4.393 -28.356 1.00 81.88 99 LEU A N 1
ATOM 791 C CA . LEU A 1 99 ? 18.832 3.589 -27.192 1.00 81.88 99 LEU A CA 1
ATOM 792 C C . LEU A 1 99 ? 18.884 4.433 -25.912 1.00 81.88 99 LEU A C 1
ATOM 794 O O . LEU A 1 99 ? 17.977 4.344 -25.089 1.00 81.88 99 LEU A O 1
ATOM 798 N N . GLY A 1 100 ? 19.907 5.282 -25.774 1.00 79.50 100 GLY A N 1
ATOM 799 C CA . GLY A 1 100 ? 20.009 6.252 -24.684 1.00 79.50 100 GLY A CA 1
ATOM 800 C C . GLY A 1 100 ? 18.802 7.189 -24.618 1.00 79.50 100 GLY A C 1
ATOM 801 O O . GLY A 1 100 ? 18.191 7.309 -23.558 1.00 79.50 100 GLY A O 1
ATOM 802 N N . ASP A 1 101 ? 18.409 7.775 -25.750 1.00 83.50 101 ASP A N 1
ATOM 803 C CA . ASP A 1 101 ? 17.256 8.680 -25.841 1.00 83.50 101 ASP A CA 1
ATOM 804 C C . ASP A 1 101 ? 15.937 7.957 -25.519 1.00 83.50 101 ASP A C 1
ATOM 806 O O . ASP A 1 101 ? 15.114 8.463 -24.756 1.00 83.50 101 ASP A O 1
ATOM 810 N N . ALA A 1 102 ? 15.752 6.735 -26.031 1.00 79.19 102 ALA A N 1
ATOM 811 C CA . ALA A 1 102 ? 14.559 5.930 -25.777 1.00 79.19 102 ALA A CA 1
ATOM 812 C C . ALA A 1 102 ? 14.414 5.544 -24.295 1.00 79.19 102 ALA A C 1
ATOM 814 O O . ALA A 1 102 ? 13.303 5.569 -23.759 1.00 79.19 102 ALA A O 1
ATOM 815 N N . TYR A 1 103 ? 15.522 5.214 -23.620 1.00 78.88 103 TYR A N 1
ATOM 816 C CA . TYR A 1 103 ? 15.520 4.953 -22.179 1.00 78.88 103 TYR A CA 1
ATOM 817 C C . TYR A 1 103 ? 15.326 6.224 -21.353 1.00 78.88 103 TYR A C 1
ATOM 819 O O . TYR A 1 103 ? 14.626 6.175 -20.343 1.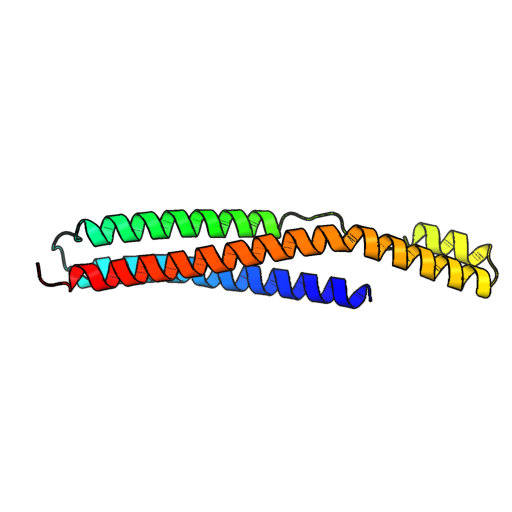00 78.88 103 TYR A O 1
ATOM 827 N N . ALA A 1 104 ? 15.916 7.350 -21.763 1.00 79.75 104 ALA A N 1
ATOM 828 C CA . ALA A 1 104 ? 15.736 8.630 -21.085 1.00 79.75 104 ALA A CA 1
ATOM 829 C C . ALA A 1 104 ? 14.271 9.092 -21.137 1.00 79.75 104 ALA A C 1
ATOM 831 O O . ALA A 1 104 ? 13.725 9.517 -20.120 1.00 79.75 104 ALA A O 1
ATOM 832 N N . GLU A 1 105 ? 13.610 8.932 -22.286 1.00 81.19 105 GLU A N 1
ATOM 833 C CA . GLU A 1 105 ? 12.195 9.275 -22.454 1.00 81.19 105 GLU A CA 1
ATOM 834 C C . GLU A 1 105 ? 11.275 8.346 -21.645 1.00 81.19 105 GLU A C 1
ATOM 836 O O . GLU A 1 105 ? 10.345 8.806 -20.980 1.00 81.19 105 GLU A O 1
ATOM 841 N N . ALA A 1 106 ? 11.552 7.036 -21.634 1.00 77.94 106 ALA A N 1
ATOM 842 C CA . ALA A 1 106 ? 10.812 6.098 -20.789 1.00 77.94 106 ALA A CA 1
ATOM 843 C C . ALA A 1 106 ? 10.975 6.431 -19.298 1.00 77.94 106 ALA A C 1
ATOM 845 O O . ALA A 1 106 ? 9.997 6.425 -18.550 1.00 77.94 106 ALA A O 1
ATOM 846 N N . TYR A 1 107 ? 12.192 6.786 -18.874 1.00 78.56 107 TYR A N 1
ATOM 847 C CA . TYR A 1 107 ? 12.468 7.199 -17.501 1.00 78.56 107 TYR A CA 1
ATOM 848 C C . TYR A 1 107 ? 11.665 8.451 -17.118 1.00 78.56 107 TYR A C 1
ATOM 850 O O . TYR A 1 107 ? 10.969 8.427 -16.101 1.00 78.56 107 TYR A O 1
ATOM 858 N N . SER A 1 108 ? 11.692 9.506 -17.945 1.00 81.44 108 SER A N 1
ATOM 859 C CA . SER A 1 108 ? 10.978 10.760 -17.657 1.00 81.44 108 SER A CA 1
ATOM 860 C C . SER A 1 108 ? 9.456 10.597 -17.652 1.00 81.44 108 SER A C 1
ATOM 862 O O . SER A 1 108 ? 8.761 11.294 -16.917 1.00 81.44 108 SER A O 1
ATOM 864 N N . ASN A 1 109 ? 8.922 9.665 -18.447 1.00 81.50 109 ASN A N 1
ATOM 865 C CA . ASN A 1 109 ? 7.490 9.364 -18.466 1.00 81.50 109 ASN A CA 1
ATOM 866 C C . ASN A 1 109 ? 7.045 8.543 -17.243 1.00 81.50 109 ASN A C 1
ATOM 868 O O . ASN A 1 109 ? 5.945 8.751 -16.725 1.00 81.50 109 ASN A O 1
ATOM 872 N N . ASN A 1 110 ? 7.887 7.619 -16.771 1.00 78.50 110 ASN A N 1
ATOM 873 C CA . ASN A 1 110 ? 7.557 6.713 -15.669 1.00 78.50 110 ASN A CA 1
ATOM 874 C C . ASN A 1 110 ? 7.740 7.356 -14.282 1.00 78.50 110 ASN A C 1
ATOM 876 O O . ASN A 1 110 ? 6.977 7.046 -13.365 1.00 78.50 110 ASN A O 1
ATOM 880 N N . GLU A 1 111 ? 8.696 8.274 -14.122 1.00 80.25 111 GLU A N 1
ATOM 881 C CA . GLU A 1 111 ? 8.996 8.961 -12.855 1.00 80.25 111 GLU A CA 1
ATOM 882 C C . GLU A 1 111 ? 7.762 9.595 -12.166 1.00 80.25 111 GLU A C 1
ATOM 884 O O . GLU A 1 111 ? 7.468 9.221 -11.025 1.00 80.25 111 GLU A O 1
ATOM 889 N N . PRO A 1 112 ? 6.929 10.432 -12.824 1.00 81.19 112 PRO A N 1
ATOM 890 C CA . PRO A 1 112 ? 5.749 11.018 -12.175 1.00 81.19 112 PRO A CA 1
ATOM 891 C C . PRO A 1 112 ? 4.664 9.984 -11.826 1.00 81.19 112 PRO A C 1
ATOM 893 O O . PRO A 1 112 ? 3.837 10.205 -10.934 1.00 81.19 112 PRO A O 1
ATOM 896 N N . ILE A 1 113 ? 4.624 8.848 -12.530 1.00 79.12 113 ILE A N 1
ATOM 897 C CA . ILE A 1 113 ? 3.697 7.748 -12.231 1.00 79.12 113 ILE A CA 1
ATOM 898 C C . ILE A 1 113 ? 4.159 7.025 -10.961 1.00 79.12 113 ILE A C 1
ATOM 900 O O . ILE A 1 113 ? 3.332 6.722 -10.092 1.00 79.12 113 ILE A O 1
ATOM 904 N N . LEU A 1 114 ? 5.470 6.803 -10.832 1.00 79.25 114 LEU A N 1
ATOM 905 C CA . LEU A 1 114 ? 6.094 6.192 -9.664 1.00 79.25 114 LEU A CA 1
ATOM 906 C C . LEU A 1 114 ? 5.896 7.051 -8.412 1.00 79.25 114 LEU A C 1
ATOM 908 O O . LEU A 1 114 ? 5.419 6.539 -7.400 1.00 79.25 114 LEU A O 1
ATOM 912 N N . GLU A 1 115 ? 6.144 8.361 -8.496 1.00 81.56 115 GLU A N 1
ATOM 913 C CA . GLU A 1 115 ? 5.928 9.295 -7.382 1.00 81.56 115 GLU A CA 1
ATOM 914 C C . GLU A 1 115 ? 4.473 9.298 -6.899 1.00 81.56 115 GLU A C 1
ATOM 916 O O . GLU A 1 115 ? 4.197 9.209 -5.699 1.00 81.56 115 GLU A O 1
ATOM 921 N N . ARG A 1 116 ? 3.506 9.326 -7.827 1.00 80.06 116 ARG A N 1
ATOM 922 C CA . ARG A 1 116 ? 2.078 9.249 -7.481 1.00 80.06 116 ARG A CA 1
ATOM 923 C C . ARG A 1 116 ? 1.723 7.934 -6.793 1.00 80.06 116 ARG A C 1
ATOM 925 O O . ARG A 1 116 ? 0.887 7.931 -5.886 1.00 80.06 116 ARG A O 1
ATOM 932 N N . LYS A 1 117 ? 2.318 6.816 -7.217 1.00 78.44 117 LYS A N 1
ATOM 933 C CA . LYS A 1 117 ? 2.100 5.504 -6.592 1.00 78.44 117 LYS A CA 1
ATOM 934 C C . LYS A 1 117 ? 2.710 5.461 -5.188 1.00 78.44 117 LYS A C 1
ATOM 936 O O . LYS A 1 117 ? 2.023 5.069 -4.245 1.00 78.44 117 LYS A O 1
ATOM 941 N N . ALA A 1 118 ? 3.936 5.955 -5.030 1.00 81.06 118 ALA A N 1
ATOM 942 C CA . ALA A 1 118 ? 4.607 6.075 -3.740 1.00 81.06 118 ALA A CA 1
ATOM 943 C C . ALA A 1 118 ? 3.808 6.951 -2.758 1.00 81.06 118 ALA A C 1
ATOM 945 O O . ALA A 1 118 ? 3.601 6.556 -1.610 1.00 81.06 118 ALA A O 1
ATOM 946 N N . GLY A 1 119 ? 3.263 8.082 -3.220 1.00 82.38 119 GLY A N 1
ATOM 947 C CA . GLY A 1 119 ? 2.409 8.956 -2.410 1.00 82.38 119 GLY A CA 1
ATOM 948 C C . GLY A 1 119 ? 1.144 8.261 -1.890 1.00 82.38 119 GLY A C 1
ATOM 949 O O . GLY A 1 119 ? 0.795 8.407 -0.718 1.00 82.38 119 GLY A O 1
ATOM 950 N N . LYS A 1 120 ? 0.485 7.439 -2.718 1.00 80.44 120 LYS A N 1
ATOM 951 C CA . LYS A 1 120 ? -0.683 6.641 -2.295 1.00 80.44 120 LYS A CA 1
ATOM 952 C C . LYS A 1 120 ? -0.324 5.595 -1.242 1.00 80.44 120 LYS A C 1
ATOM 954 O O . LYS A 1 120 ? -1.078 5.416 -0.291 1.00 80.44 120 LYS A O 1
ATOM 959 N N . VAL A 1 121 ? 0.820 4.923 -1.387 1.00 80.81 121 VAL A N 1
ATOM 960 C CA . VAL A 1 121 ? 1.294 3.970 -0.371 1.00 80.81 121 VAL A CA 1
ATOM 961 C C . VAL A 1 121 ? 1.662 4.691 0.925 1.00 80.81 121 VAL A C 1
ATOM 963 O O . VAL A 1 121 ? 1.326 4.203 2.000 1.00 80.81 121 VAL A O 1
ATOM 966 N N . GLY A 1 122 ? 2.247 5.888 0.847 1.00 82.69 122 GLY A N 1
ATOM 967 C CA . GLY A 1 122 ? 2.455 6.747 2.014 1.00 82.69 122 GLY A CA 1
ATOM 968 C C . GLY A 1 122 ? 1.147 7.075 2.742 1.00 82.69 122 GLY A C 1
ATOM 969 O O . GLY A 1 122 ? 1.066 6.923 3.959 1.00 82.69 122 GLY A O 1
ATOM 970 N N . ALA A 1 123 ? 0.093 7.447 2.009 1.00 83.12 123 ALA A N 1
ATOM 971 C CA . ALA A 1 123 ? -1.233 7.670 2.589 1.00 83.12 123 ALA A CA 1
ATOM 972 C C . ALA A 1 123 ? -1.814 6.394 3.229 1.00 83.12 123 ALA A C 1
ATOM 974 O O . ALA A 1 123 ? -2.357 6.455 4.330 1.00 83.12 123 ALA A O 1
ATOM 975 N N . ALA A 1 124 ? -1.636 5.231 2.594 1.00 82.94 124 ALA A N 1
ATOM 976 C CA . ALA A 1 124 ? -2.062 3.945 3.144 1.00 82.94 124 ALA A CA 1
ATOM 977 C C . ALA A 1 124 ? -1.366 3.617 4.481 1.00 82.94 124 ALA A C 1
ATOM 979 O O . ALA A 1 124 ? -2.020 3.145 5.408 1.00 82.94 124 ALA A O 1
ATOM 980 N N . VAL A 1 125 ? -0.070 3.923 4.621 1.00 85.12 125 VAL A N 1
ATOM 981 C CA . VAL A 1 125 ? 0.660 3.769 5.895 1.00 85.12 125 VAL A CA 1
ATOM 982 C C . VAL A 1 125 ? 0.035 4.627 6.997 1.00 85.12 125 VAL A C 1
ATOM 984 O O . VAL A 1 125 ? -0.185 4.134 8.103 1.00 85.12 125 VAL A O 1
ATOM 987 N N . TRP A 1 126 ? -0.297 5.887 6.702 1.00 86.38 126 TRP A N 1
ATOM 988 C CA . TRP A 1 126 ? -0.960 6.770 7.667 1.00 86.38 126 TRP A CA 1
ATOM 989 C C . TRP A 1 126 ? -2.356 6.276 8.054 1.00 86.38 126 TRP A C 1
ATOM 991 O O . TRP A 1 126 ? -2.711 6.330 9.232 1.00 86.38 126 TRP A O 1
ATOM 1001 N N . CYS A 1 127 ? -3.128 5.744 7.101 1.00 87.00 127 CYS A N 1
ATOM 1002 C CA . CYS A 1 127 ? -4.421 5.126 7.392 1.00 87.00 127 CYS A CA 1
ATOM 1003 C C . CYS A 1 127 ? -4.279 3.915 8.319 1.00 87.00 127 CYS A C 1
ATOM 1005 O O . CYS A 1 127 ? -5.020 3.832 9.295 1.00 87.00 127 CYS A O 1
ATOM 1007 N N . LEU A 1 128 ? -3.308 3.029 8.070 1.00 85.25 128 LEU A N 1
ATOM 1008 C CA . LEU A 1 128 ? -3.060 1.866 8.928 1.00 85.25 128 LEU A CA 1
ATOM 1009 C C . LEU A 1 128 ? -2.624 2.282 10.341 1.00 85.25 128 LEU A C 1
ATOM 1011 O O . LEU A 1 128 ? -3.085 1.715 11.328 1.00 85.25 128 LEU A O 1
ATOM 1015 N N . ALA A 1 129 ? -1.760 3.295 10.458 1.00 87.56 129 ALA A N 1
ATOM 1016 C CA . ALA A 1 129 ? -1.354 3.830 11.756 1.00 87.56 129 ALA A CA 1
ATOM 1017 C C . ALA A 1 129 ? -2.552 4.413 12.527 1.00 87.56 129 ALA A C 1
ATOM 1019 O O . ALA A 1 129 ? -2.706 4.161 13.724 1.00 87.56 129 ALA A O 1
ATOM 1020 N N . GLY A 1 130 ? -3.429 5.149 11.837 1.00 87.38 130 GLY A N 1
ATOM 1021 C CA . GLY A 1 130 ? -4.673 5.657 12.411 1.00 87.38 130 GLY A CA 1
ATOM 1022 C C . GLY A 1 130 ? -5.630 4.539 12.829 1.00 87.38 130 GLY A C 1
ATOM 1023 O O . GLY A 1 130 ? -6.214 4.611 13.909 1.00 87.38 130 GLY A O 1
ATOM 1024 N N . GLU A 1 131 ? -5.769 3.495 12.008 1.00 86.69 131 GLU A N 1
ATOM 1025 C CA . GLU A 1 131 ? -6.589 2.318 12.308 1.00 86.69 131 GLU A CA 1
ATOM 1026 C C . GLU A 1 131 ? -6.087 1.642 13.587 1.00 86.69 131 GLU A C 1
ATOM 1028 O O . GLU A 1 131 ? -6.855 1.457 14.530 1.00 86.69 131 GLU A O 1
ATOM 1033 N N . ALA A 1 132 ? -4.783 1.369 13.673 1.00 86.38 132 ALA A N 1
ATOM 1034 C CA . ALA A 1 132 ? -4.164 0.770 14.851 1.00 86.38 132 ALA A CA 1
ATOM 1035 C C . ALA A 1 132 ? -4.362 1.624 16.115 1.00 86.38 132 ALA A C 1
ATOM 1037 O O . ALA A 1 132 ? -4.660 1.085 17.185 1.00 86.38 132 ALA A O 1
ATOM 1038 N N . ALA A 1 133 ? -4.255 2.953 16.007 1.00 87.62 133 ALA A N 1
ATOM 1039 C CA . ALA A 1 133 ? -4.519 3.861 17.120 1.00 87.62 133 ALA A CA 1
ATOM 1040 C C . ALA A 1 133 ? -5.987 3.794 17.577 1.00 87.62 133 ALA A C 1
ATOM 1042 O O . ALA A 1 133 ? -6.253 3.652 18.771 1.00 87.62 133 ALA A O 1
ATOM 1043 N N . CYS A 1 134 ? -6.940 3.818 16.639 1.00 87.94 134 CYS A N 1
ATOM 1044 C CA . CYS A 1 134 ? -8.369 3.701 16.943 1.00 87.94 134 CYS A CA 1
ATOM 1045 C C . CYS A 1 134 ? -8.696 2.361 17.610 1.00 87.94 134 CYS A C 1
ATOM 1047 O O . CYS A 1 134 ? -9.396 2.326 18.619 1.00 87.94 134 CYS A O 1
ATOM 1049 N N . LEU A 1 135 ? -8.148 1.261 17.092 1.00 85.12 135 LEU A N 1
ATOM 1050 C CA . LEU A 1 135 ? -8.339 -0.072 17.662 1.00 85.12 135 LEU A CA 1
ATOM 1051 C C . LEU A 1 135 ? -7.713 -0.194 19.056 1.00 85.12 135 LEU A C 1
ATOM 1053 O O . LEU A 1 135 ? -8.314 -0.794 19.943 1.00 85.12 135 LEU A O 1
ATOM 1057 N N . THR A 1 136 ? -6.558 0.432 19.290 1.00 86.50 136 THR A N 1
ATOM 1058 C CA . THR A 1 136 ? -5.935 0.488 20.623 1.00 86.50 136 THR A CA 1
ATOM 1059 C C . THR A 1 136 ? -6.835 1.219 21.618 1.00 86.50 136 THR A C 1
ATOM 1061 O O . THR A 1 136 ? -7.084 0.717 22.714 1.00 86.50 136 THR A O 1
ATOM 1064 N N . VAL A 1 137 ? -7.397 2.368 21.224 1.00 84.62 137 VAL A N 1
ATOM 1065 C CA . VAL A 1 137 ? -8.374 3.099 22.045 1.00 84.62 137 VAL A CA 1
ATOM 1066 C C . VAL A 1 137 ? -9.620 2.250 22.296 1.00 84.62 137 VAL A C 1
ATOM 1068 O O . VAL A 1 137 ? -10.098 2.202 23.427 1.00 84.62 137 VAL A O 1
ATOM 1071 N N . ALA A 1 138 ? -10.116 1.532 21.284 1.00 83.38 138 ALA A N 1
ATOM 1072 C CA . ALA A 1 138 ? -11.279 0.661 21.426 1.00 83.38 138 ALA A CA 1
ATOM 1073 C C . ALA A 1 138 ? -11.055 -0.462 22.449 1.00 83.38 138 ALA A C 1
ATOM 1075 O O . ALA A 1 138 ? -11.972 -0.785 23.198 1.00 83.38 138 ALA A O 1
ATOM 1076 N N . VAL A 1 139 ? -9.844 -1.026 22.506 1.00 83.00 139 VAL A N 1
ATOM 1077 C CA . VAL A 1 139 ? -9.468 -2.063 23.480 1.00 83.00 139 VAL A CA 1
ATOM 1078 C C . VAL A 1 139 ? -9.318 -1.501 24.889 1.00 83.00 139 VAL A C 1
ATOM 1080 O O . VAL A 1 139 ? -9.698 -2.176 25.837 1.00 83.00 139 VAL A O 1
ATOM 1083 N N . ILE A 1 140 ? -8.779 -0.290 25.046 1.00 83.31 140 ILE A N 1
ATOM 1084 C CA . ILE A 1 140 ? -8.494 0.297 26.366 1.00 83.31 140 ILE A CA 1
ATOM 1085 C C . ILE A 1 140 ? -9.735 0.945 26.988 1.00 83.31 140 ILE A C 1
ATOM 1087 O O . ILE A 1 140 ? -9.911 0.876 28.202 1.00 83.31 140 ILE A O 1
ATOM 1091 N N . ALA A 1 141 ? -10.607 1.559 26.183 1.00 81.06 141 ALA A N 1
ATOM 1092 C CA . ALA A 1 141 ? -11.773 2.304 26.666 1.00 81.06 141 ALA A CA 1
ATOM 1093 C C . ALA A 1 141 ? -12.689 1.522 27.638 1.00 81.06 141 ALA A C 1
ATOM 1095 O O . ALA A 1 141 ? -13.161 2.132 28.595 1.00 81.06 141 ALA A O 1
ATOM 1096 N N . PRO A 1 142 ? -12.928 0.204 27.473 1.00 72.00 142 PRO A N 1
ATOM 1097 C CA . PRO A 1 142 ? -13.674 -0.604 28.442 1.00 72.00 142 PRO A CA 1
ATOM 1098 C C . PRO A 1 142 ? -13.009 -0.744 29.821 1.00 72.00 142 PRO A C 1
ATOM 1100 O O . PRO A 1 142 ? -13.698 -1.028 30.792 1.00 72.00 142 PRO A O 1
ATOM 1103 N N . PHE A 1 143 ? -11.689 -0.563 29.920 1.00 72.94 143 PHE A N 1
ATOM 1104 C CA . PHE A 1 143 ? -10.927 -0.675 31.171 1.00 72.94 143 PHE A CA 1
ATOM 1105 C C . PHE A 1 143 ? -10.709 0.675 31.865 1.00 72.94 143 PHE A C 1
ATOM 1107 O O . PHE A 1 143 ? -10.069 0.727 32.917 1.00 72.94 143 PHE A O 1
ATOM 1114 N N . TRP A 1 144 ? -11.199 1.772 31.281 1.00 67.44 144 TRP A N 1
ATOM 1115 C CA . TRP A 1 144 ? -11.073 3.088 31.890 1.00 67.44 144 TRP A CA 1
ATOM 1116 C C . TRP A 1 144 ? -12.087 3.228 33.033 1.00 67.44 144 TRP A C 1
ATOM 1118 O O . TRP A 1 144 ? -13.274 2.987 32.803 1.00 67.44 144 TRP A O 1
ATOM 1128 N N . PRO A 1 145 ? -11.664 3.610 34.251 1.00 53.69 145 PRO A N 1
ATOM 1129 C CA . PRO A 1 145 ? -12.593 3.812 35.353 1.00 53.69 145 PRO A CA 1
ATOM 1130 C C . PRO A 1 145 ? -13.501 5.005 35.030 1.00 53.69 145 PRO A C 1
ATOM 1132 O O . PRO A 1 145 ? -13.026 6.138 34.926 1.00 53.69 145 PRO A O 1
ATOM 1135 N N . THR A 1 146 ? -14.789 4.734 34.820 1.00 57.28 146 THR A N 1
ATOM 1136 C CA . THR A 1 146 ? -15.874 5.727 34.893 1.00 57.28 146 THR A CA 1
ATOM 1137 C C . THR A 1 146 ? -16.339 5.890 36.325 1.00 57.28 146 THR A C 1
ATOM 1139 O O . THR A 1 146 ? -16.532 4.834 36.972 1.00 57.28 146 THR A O 1
#